Protein AF-T0ZE37-F1 (afdb_monomer_lite)

pLDDT: mean 91.65, std 9.27, range [63.62, 98.25]

Organism: NCBI:txid410659

Foldseek 3Di:
DDDDDPPPDPVPDDDDDDDPDPDDPRDPDDPDDDDPCPVVVVCVVVVPDPVVDDDDPVCVVVVVVVVVD

InterPro domains:
  IPR015421 Pyridoxal phosphate-dependent transferase, major domain [G3DSA:3.40.640.10] (45-68)
  IPR015422 Pyridoxal phosphate-dependent transferase, small domain [G3DSA:3.90.1150.10] (14-44)

Radius of gyration: 19.63 Å; chains: 1; bounding box: 40×29×47 Å

Sequence (69 aa):
MIRPREGLGLRNGYHSPQLNVEVRLNTNESPFELPEGFYRRLGEVTSKLALNRYPDRSYRQVKEALAEQ

Secondary structure (DSSP, 8-state):
-PPPPTT---TT-S-------S---SS---SSPPPTTHHHHHHHHHTT--TTS---TT-HHHHHHHH--

Structure (mmCIF, N/CA/C/O backbone):
data_AF-T0ZE37-F1
#
_entry.id   AF-T0ZE37-F1
#
loop_
_atom_site.group_PDB
_atom_site.id
_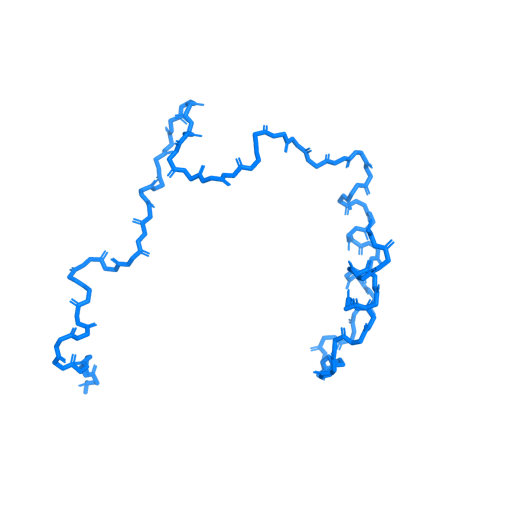atom_site.type_symbol
_atom_site.label_atom_id
_atom_site.label_alt_id
_atom_site.label_comp_id
_atom_site.label_asym_id
_atom_site.label_entity_id
_atom_site.label_seq_id
_atom_site.pdbx_PDB_ins_code
_atom_site.Cartn_x
_atom_site.Cartn_y
_atom_site.Cartn_z
_atom_site.occupancy
_atom_site.B_iso_or_equiv
_atom_site.auth_seq_id
_atom_site.auth_comp_id
_atom_site.auth_asym_id
_atom_site.auth_atom_id
_atom_site.pdbx_PDB_model_num
ATOM 1 N N . MET A 1 1 ? -17.422 -11.438 -30.286 1.00 63.62 1 MET A N 1
ATOM 2 C CA . MET A 1 1 ? -16.036 -11.261 -29.800 1.00 63.62 1 MET A CA 1
ATOM 3 C C . MET A 1 1 ? -15.755 -9.763 -29.773 1.00 63.62 1 MET A C 1
ATOM 5 O O . MET A 1 1 ? -15.697 -9.159 -30.836 1.00 63.62 1 MET A O 1
ATOM 9 N N . ILE A 1 2 ? -15.725 -9.143 -28.589 1.00 79.31 2 ILE A N 1
ATOM 10 C CA . ILE A 1 2 ? -15.502 -7.693 -28.449 1.00 79.31 2 ILE A CA 1
ATOM 11 C C . ILE A 1 2 ? -14.028 -7.420 -28.765 1.00 79.31 2 ILE A C 1
ATOM 13 O O . ILE A 1 2 ? -13.153 -8.044 -28.168 1.00 79.31 2 ILE A O 1
ATOM 17 N N . ARG A 1 3 ? -13.752 -6.541 -29.733 1.00 77.50 3 ARG A N 1
ATOM 18 C CA . ARG A 1 3 ? -12.389 -6.111 -30.076 1.00 77.50 3 ARG A CA 1
ATOM 19 C C . ARG A 1 3 ? -12.108 -4.746 -29.439 1.00 77.50 3 ARG A C 1
ATOM 21 O O . ARG A 1 3 ? -13.042 -3.948 -29.338 1.00 77.50 3 ARG A O 1
ATOM 28 N N . PRO A 1 4 ? -10.859 -4.455 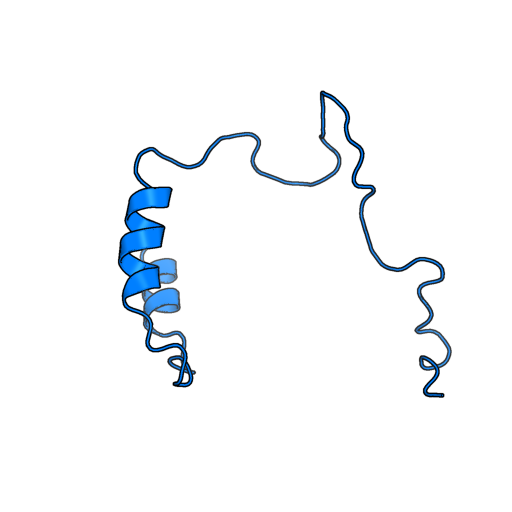-29.027 1.00 80.06 4 PRO A N 1
ATOM 29 C CA . PRO A 1 4 ? -10.484 -3.108 -28.614 1.00 80.06 4 PRO A CA 1
ATOM 30 C C . PRO A 1 4 ? -10.789 -2.093 -29.717 1.00 80.06 4 PRO A C 1
ATOM 32 O O . PRO A 1 4 ? -10.709 -2.417 -30.905 1.00 80.06 4 PRO A O 1
ATOM 35 N N . ARG A 1 5 ? -11.114 -0.858 -29.318 1.00 86.00 5 ARG A N 1
ATOM 36 C CA . ARG A 1 5 ? -11.276 0.261 -30.254 1.00 86.00 5 ARG A CA 1
ATOM 37 C C . ARG A 1 5 ? -10.006 0.415 -31.089 1.00 86.00 5 ARG A C 1
ATOM 39 O O . ARG A 1 5 ? -8.898 0.248 -30.575 1.00 86.00 5 ARG A O 1
ATOM 46 N N . GLU A 1 6 ? -10.169 0.787 -32.351 1.00 84.44 6 GLU A N 1
ATOM 47 C CA . GLU A 1 6 ? -9.050 1.164 -33.208 1.00 84.44 6 GLU A CA 1
ATOM 48 C C . GLU A 1 6 ? -8.164 2.217 -32.507 1.00 84.44 6 GLU A C 1
ATOM 50 O O . GLU A 1 6 ? -8.663 3.146 -31.866 1.00 84.44 6 GLU A O 1
ATOM 55 N N . GLY A 1 7 ? -6.844 2.008 -32.531 1.00 79.31 7 GLY A N 1
ATOM 56 C CA . GLY A 1 7 ? -5.867 2.849 -31.826 1.00 79.31 7 GLY A CA 1
ATOM 57 C C . GLY A 1 7 ? -5.683 2.572 -30.324 1.00 79.31 7 GLY A C 1
ATOM 58 O O . GLY A 1 7 ? -4.769 3.131 -29.732 1.00 79.31 7 GLY A O 1
ATOM 59 N N . LEU A 1 8 ? -6.484 1.696 -29.702 1.00 79.69 8 LEU A N 1
ATOM 60 C CA . LEU A 1 8 ? -6.335 1.292 -28.287 1.00 79.69 8 LEU A CA 1
ATOM 61 C C . LEU A 1 8 ? -5.715 -0.105 -28.110 1.00 79.69 8 LEU A C 1
ATOM 63 O O . LEU A 1 8 ? -5.747 -0.683 -27.024 1.00 79.69 8 LEU A O 1
ATOM 67 N N . GLY A 1 9 ? -5.150 -0.667 -29.177 1.00 71.88 9 GLY A N 1
ATOM 68 C CA . GL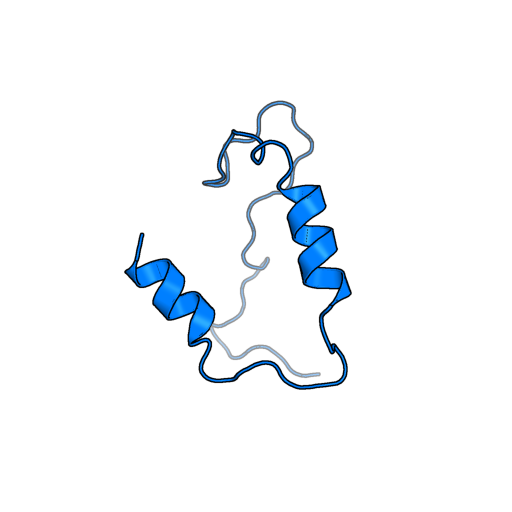Y A 1 9 ? -4.444 -1.941 -29.120 1.00 71.88 9 GLY A CA 1
ATOM 69 C C . GLY A 1 9 ? -3.024 -1.773 -28.589 1.00 71.88 9 GLY A C 1
ATOM 70 O O . GLY A 1 9 ? -2.109 -1.517 -29.370 1.00 71.88 9 GLY A O 1
ATOM 71 N N . LEU A 1 10 ? -2.818 -1.975 -27.285 1.00 65.50 10 LEU A N 1
ATOM 72 C CA . LEU A 1 10 ? -1.485 -2.272 -26.757 1.00 65.50 10 LEU A CA 1
ATOM 73 C C . LEU A 1 10 ? -1.071 -3.639 -27.298 1.00 65.50 10 LEU A C 1
ATOM 75 O O . LEU A 1 10 ? -1.633 -4.660 -26.908 1.00 65.50 10 LEU A O 1
ATOM 79 N N . ARG A 1 11 ? -0.107 -3.661 -28.222 1.00 67.75 11 ARG A N 1
ATOM 80 C CA . ARG A 1 11 ? 0.280 -4.891 -28.927 1.00 67.75 11 ARG A CA 1
ATOM 81 C C . ARG A 1 11 ? 0.872 -5.967 -28.008 1.00 67.75 11 ARG A C 1
ATOM 83 O O . ARG A 1 11 ? 0.876 -7.111 -28.428 1.00 67.75 11 ARG A O 1
ATOM 90 N N . ASN A 1 12 ? 1.280 -5.617 -26.780 1.00 71.12 12 ASN A N 1
ATOM 91 C CA . ASN A 1 12 ? 1.716 -6.525 -25.709 1.00 71.12 12 ASN A CA 1
ATOM 92 C C . ASN A 1 12 ? 1.431 -5.934 -24.304 1.00 71.12 12 ASN A C 1
ATOM 94 O O . ASN A 1 12 ? 2.307 -5.925 -23.452 1.00 71.12 12 ASN A O 1
ATOM 98 N N . GLY A 1 13 ? 0.237 -5.372 -24.058 1.00 74.31 13 GLY A N 1
ATOM 99 C CA . GLY A 1 13 ? -0.121 -4.805 -22.740 1.00 74.31 13 GLY A CA 1
ATOM 100 C C . GLY A 1 13 ? 0.798 -3.668 -22.243 1.00 74.31 13 GLY A C 1
ATOM 101 O O . GLY A 1 13 ? 1.711 -3.235 -22.938 1.00 74.31 13 GLY A O 1
ATOM 102 N N . TYR A 1 14 ? 0.532 -3.138 -21.048 1.00 85.12 14 TYR A N 1
ATOM 103 C CA . TYR A 1 14 ? 1.428 -2.206 -20.350 1.00 85.12 14 TYR A CA 1
ATOM 104 C C . TYR A 1 14 ? 1.968 -2.921 -19.116 1.00 85.12 14 TYR A C 1
ATOM 106 O O . TYR A 1 14 ? 1.215 -3.163 -18.173 1.00 85.12 14 TYR A O 1
ATOM 114 N N . HIS A 1 15 ? 3.239 -3.317 -19.142 1.00 84.19 15 HIS A N 1
ATOM 115 C CA . HIS A 1 15 ? 3.881 -3.966 -18.005 1.00 84.19 15 HIS A CA 1
ATOM 116 C C . HIS A 1 15 ? 5.402 -3.792 -18.043 1.00 84.19 15 HIS A C 1
ATOM 118 O O . HIS A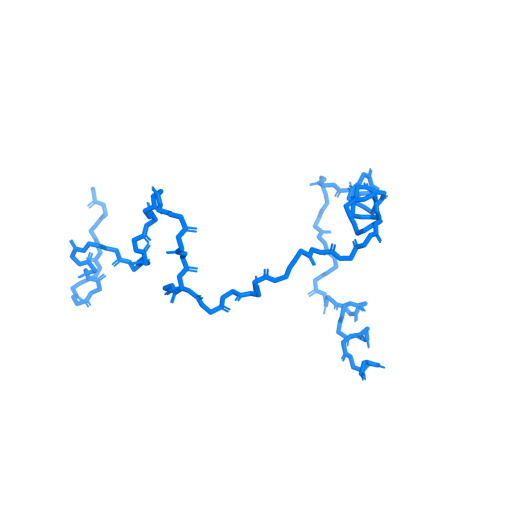 1 15 ? 6.023 -3.842 -19.105 1.00 84.19 15 HIS A O 1
ATOM 124 N N . SER A 1 16 ? 6.009 -3.658 -16.865 1.00 88.12 16 SER A N 1
ATOM 125 C CA . SER A 1 16 ? 7.444 -3.892 -16.694 1.00 88.12 16 SER A CA 1
ATOM 126 C C . SER A 1 16 ? 7.703 -5.406 -16.629 1.00 88.12 16 SER A C 1
ATOM 128 O O . SER A 1 16 ? 6.905 -6.125 -16.021 1.00 88.12 16 SER A O 1
ATOM 130 N N . PRO A 1 17 ? 8.779 -5.935 -17.241 1.00 90.19 17 PRO A N 1
ATOM 131 C CA . PRO A 1 17 ? 9.125 -7.351 -17.126 1.00 90.19 17 PRO A CA 1
ATOM 132 C C . PRO A 1 17 ? 9.331 -7.779 -15.666 1.00 90.19 17 PRO A C 1
ATOM 134 O O . PRO A 1 17 ? 10.046 -7.116 -14.916 1.00 90.19 17 PRO A O 1
ATOM 137 N N . GLN A 1 18 ? 8.732 -8.906 -15.278 1.00 92.00 18 GLN A N 1
ATOM 138 C CA . GLN A 1 18 ? 8.899 -9.517 -13.956 1.00 92.00 18 GLN A CA 1
ATOM 139 C C . GLN A 1 18 ? 9.924 -10.649 -14.054 1.00 92.00 18 GLN A C 1
ATOM 141 O O . GLN A 1 18 ? 9.578 -11.802 -14.302 1.00 92.00 18 GLN A O 1
ATOM 146 N N . LEU A 1 19 ? 11.205 -10.305 -13.928 1.00 94.44 19 LEU A N 1
ATOM 147 C CA . LEU A 1 19 ? 12.305 -11.264 -14.016 1.00 94.44 19 LEU A CA 1
ATOM 148 C C . LEU A 1 19 ? 12.734 -11.713 -12.617 1.00 94.44 19 LEU A C 1
ATOM 150 O O . LEU A 1 19 ? 12.883 -10.892 -11.711 1.00 94.44 19 LEU A O 1
ATOM 154 N N . ASN A 1 20 ? 12.983 -13.012 -12.447 1.00 96.12 20 ASN A N 1
ATOM 155 C CA . ASN A 1 20 ? 13.560 -13.544 -11.216 1.00 96.12 20 ASN A CA 1
ATOM 156 C C . ASN A 1 20 ? 15.088 -13.388 -11.234 1.00 96.12 20 ASN A C 1
ATOM 158 O O . ASN A 1 20 ? 15.818 -14.339 -11.498 1.00 96.12 20 ASN A O 1
ATOM 162 N N . VAL A 1 21 ? 15.547 -12.159 -11.013 1.00 97.06 21 VAL A N 1
ATOM 163 C CA . VAL A 1 21 ? 16.966 -11.789 -10.913 1.00 97.06 21 VAL A CA 1
ATOM 164 C C . VAL A 1 21 ? 17.271 -11.233 -9.525 1.00 97.06 21 VAL A C 1
ATOM 166 O O . VAL A 1 21 ? 16.359 -10.758 -8.839 1.00 97.06 21 VAL A O 1
ATOM 169 N N . GLU A 1 22 ? 18.543 -11.294 -9.126 1.00 97.31 22 GLU A N 1
ATOM 170 C CA . GLU A 1 22 ? 19.008 -10.881 -7.793 1.00 97.31 22 GLU A CA 1
ATOM 171 C C . GLU A 1 22 ? 18.806 -9.386 -7.525 1.00 97.31 22 GLU A C 1
ATOM 173 O O . GLU A 1 22 ? 18.427 -9.003 -6.423 1.00 97.31 22 GLU A O 1
ATOM 178 N N . VAL A 1 23 ? 19.008 -8.537 -8.537 1.00 96.75 23 VAL A N 1
ATOM 179 C CA . VAL A 1 23 ? 18.882 -7.079 -8.416 1.00 96.75 23 VAL A CA 1
ATOM 180 C C . VAL A 1 23 ? 17.777 -6.585 -9.343 1.00 96.75 23 VAL A C 1
ATOM 182 O O . VAL A 1 23 ? 17.886 -6.682 -10.565 1.00 96.75 23 VAL A O 1
ATOM 185 N N . ARG A 1 24 ? 16.704 -6.041 -8.759 1.00 96.12 24 ARG A N 1
ATOM 186 C CA . ARG A 1 24 ? 15.536 -5.514 -9.479 1.00 96.12 24 ARG A CA 1
ATOM 187 C C . ARG A 1 24 ? 15.427 -4.013 -9.225 1.00 96.12 24 ARG A C 1
ATOM 189 O O . ARG A 1 24 ? 15.040 -3.599 -8.143 1.00 96.12 24 ARG A O 1
ATOM 196 N N . LEU A 1 25 ? 15.803 -3.214 -10.222 1.00 95.31 25 LEU A N 1
ATOM 197 C CA . LEU A 1 25 ? 15.792 -1.741 -10.174 1.00 95.31 25 LEU A CA 1
ATOM 198 C C . LEU A 1 25 ? 15.015 -1.149 -11.365 1.00 95.31 25 LEU A C 1
ATOM 200 O O . LEU A 1 25 ? 15.356 -0.089 -11.881 1.00 95.31 25 LEU A O 1
ATOM 204 N N . ASN A 1 26 ? 14.017 -1.882 -11.870 1.00 94.88 26 ASN A N 1
ATOM 205 C CA . ASN A 1 26 ? 13.231 -1.508 -13.050 1.00 94.88 26 ASN A CA 1
ATOM 206 C C . ASN A 1 26 ? 11.882 -0.848 -12.717 1.00 94.88 26 ASN A C 1
ATOM 208 O O . ASN A 1 26 ? 11.228 -0.319 -13.617 1.00 94.88 26 ASN A O 1
ATOM 212 N N . THR A 1 27 ? 11.454 -0.894 -11.457 1.00 94.12 27 THR A N 1
ATOM 213 C CA . THR A 1 27 ? 10.270 -0.209 -10.929 1.00 94.12 27 THR A CA 1
ATOM 214 C C . THR A 1 27 ? 10.701 0.746 -9.818 1.00 94.12 27 THR A C 1
ATOM 216 O O . THR A 1 27 ? 11.672 0.494 -9.108 1.00 94.12 27 THR A O 1
ATOM 219 N N . ASN A 1 28 ? 9.993 1.866 -9.667 1.00 96.25 28 ASN A N 1
ATOM 220 C CA . ASN A 1 28 ? 10.293 2.883 -8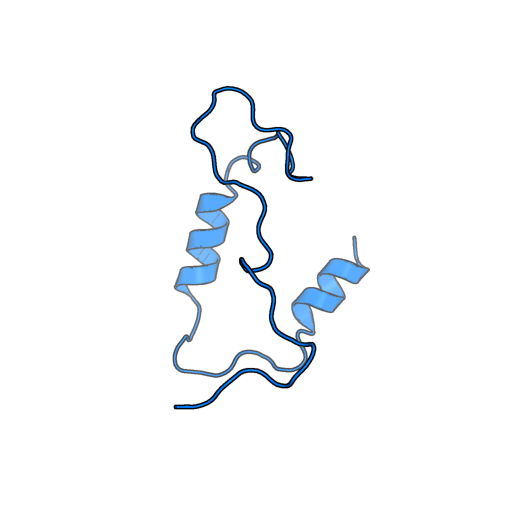.652 1.00 96.25 28 ASN A CA 1
ATOM 221 C C . ASN A 1 28 ? 9.747 2.474 -7.268 1.00 96.25 28 ASN A C 1
ATOM 223 O O . ASN A 1 28 ? 8.988 3.218 -6.649 1.00 96.25 28 ASN A O 1
ATOM 227 N N . GLU A 1 29 ? 10.058 1.259 -6.821 1.00 95.94 29 GLU A N 1
ATOM 228 C CA . GLU A 1 29 ? 9.643 0.717 -5.524 1.00 95.94 29 GLU A CA 1
ATOM 229 C C . GLU A 1 29 ? 10.606 1.148 -4.408 1.00 95.94 29 GLU A C 1
ATOM 231 O O . GLU A 1 29 ? 11.777 1.451 -4.648 1.00 95.94 29 GLU A O 1
ATOM 236 N N . SER A 1 30 ? 10.115 1.168 -3.166 1.00 96.06 30 SER A N 1
ATOM 237 C CA . SER A 1 30 ? 10.992 1.304 -2.000 1.00 96.06 30 SER A CA 1
ATOM 238 C C . SER A 1 30 ? 11.865 0.049 -1.876 1.00 96.06 30 SER A C 1
ATOM 240 O O . SER A 1 30 ? 11.307 -1.048 -1.854 1.00 96.06 30 SER A O 1
ATOM 242 N N . PRO A 1 31 ? 13.200 0.171 -1.731 1.00 96.06 31 PRO A N 1
ATOM 243 C CA . PRO A 1 31 ? 14.071 -0.979 -1.488 1.00 96.06 31 PRO A CA 1
ATOM 244 C C . PRO A 1 31 ? 14.039 -1.449 -0.024 1.00 96.06 31 PRO A C 1
ATOM 246 O O . PRO A 1 31 ? 14.674 -2.445 0.312 1.00 96.06 31 PRO A O 1
ATOM 249 N N . PHE A 1 32 ? 13.358 -0.713 0.861 1.00 96.12 32 PHE A N 1
ATOM 250 C CA . PHE A 1 32 ? 13.289 -1.007 2.290 1.00 96.12 32 PHE A CA 1
ATOM 251 C C . PHE A 1 32 ? 12.032 -1.797 2.648 1.00 96.12 32 PHE A C 1
ATOM 253 O O . PHE A 1 32 ? 10.941 -1.499 2.154 1.00 96.12 32 PHE A O 1
ATOM 260 N N . GLU A 1 33 ? 12.202 -2.746 3.568 1.00 95.94 33 GLU A N 1
ATOM 261 C CA . GLU A 1 33 ? 11.118 -3.499 4.196 1.00 95.94 33 GLU A CA 1
ATOM 262 C C . GLU A 1 33 ? 10.156 -2.594 4.974 1.00 95.94 33 GLU A C 1
ATOM 264 O O . GLU A 1 33 ? 10.494 -1.487 5.408 1.00 95.94 33 GLU A O 1
ATOM 269 N N . LEU A 1 34 ? 8.940 -3.096 5.188 1.00 96.62 34 LEU A N 1
ATOM 270 C CA . LEU A 1 34 ? 7.956 -2.408 6.018 1.00 96.62 34 LEU A CA 1
ATOM 271 C C . LEU A 1 34 ? 8.390 -2.404 7.499 1.00 96.62 34 LEU A C 1
ATOM 273 O O . LEU A 1 34 ? 9.028 -3.360 7.948 1.00 96.62 34 LEU A O 1
ATOM 277 N N . PRO A 1 35 ? 8.024 -1.369 8.284 1.00 96.62 35 PRO A N 1
ATOM 278 C CA . PRO A 1 35 ? 8.399 -1.279 9.695 1.00 96.62 35 PRO A CA 1
ATOM 279 C C . PRO A 1 35 ? 7.928 -2.476 10.530 1.00 96.62 35 PRO A C 1
ATOM 281 O O . PRO A 1 35 ? 6.908 -3.110 10.233 1.00 96.62 35 PRO A O 1
ATOM 284 N N . GLU A 1 36 ? 8.628 -2.740 11.636 1.00 97.50 36 GLU A N 1
ATOM 285 C CA . GLU A 1 36 ? 8.245 -3.793 12.575 1.00 97.50 36 GLU A CA 1
ATOM 286 C C . GLU A 1 36 ? 6.788 -3.621 13.043 1.00 97.50 36 GLU A C 1
ATOM 288 O O . GLU A 1 36 ? 6.316 -2.529 13.357 1.00 97.50 36 GLU A O 1
ATOM 293 N N . GLY A 1 37 ? 6.042 -4.726 13.068 1.00 97.44 37 GLY A N 1
ATOM 294 C CA . GLY A 1 37 ? 4.647 -4.736 13.500 1.00 97.44 37 GLY A CA 1
ATOM 295 C C . GLY A 1 37 ? 3.636 -4.262 12.452 1.00 97.44 37 GLY A C 1
ATOM 296 O O . GLY A 1 37 ? 2.438 -4.437 12.692 1.00 97.44 37 GLY A O 1
ATOM 297 N N . PHE A 1 38 ? 4.071 -3.762 11.287 1.00 97.81 38 PHE A N 1
ATOM 298 C CA . PHE A 1 38 ? 3.170 -3.348 10.206 1.00 97.81 38 PHE A CA 1
ATOM 299 C C . PHE A 1 38 ? 2.202 -4.472 9.812 1.00 97.81 38 PHE A C 1
ATOM 301 O O . PHE A 1 38 ? 0.986 -4.287 9.850 1.00 97.81 38 PHE A O 1
ATOM 308 N N . TYR A 1 39 ? 2.723 -5.667 9.514 1.00 97.94 39 TYR A N 1
ATOM 309 C CA . TYR A 1 39 ? 1.904 -6.809 9.088 1.00 97.94 39 TYR A CA 1
ATOM 310 C C . TYR A 1 39 ? 0.904 -7.258 10.158 1.00 97.94 39 TYR A C 1
ATOM 312 O O . TYR A 1 39 ? -0.250 -7.552 9.846 1.00 97.94 39 TYR A O 1
ATOM 320 N N . ARG A 1 40 ? 1.315 -7.252 11.432 1.00 98.25 40 ARG A N 1
ATOM 321 C CA . ARG A 1 40 ? 0.425 -7.553 12.561 1.00 98.25 40 ARG A CA 1
ATOM 322 C C . ARG A 1 40 ? -0.724 -6.551 12.616 1.00 98.25 40 ARG A C 1
ATOM 324 O O . ARG A 1 40 ? -1.885 -6.953 12.653 1.00 98.25 40 ARG A O 1
ATOM 331 N N . ARG A 1 41 ? -0.412 -5.252 12.564 1.00 98.25 41 ARG A N 1
ATOM 332 C CA . ARG A 1 41 ? -1.426 -4.195 12.599 1.00 98.25 41 ARG A CA 1
ATOM 333 C C . ARG A 1 41 ? -2.361 -4.262 11.392 1.00 98.25 41 ARG A C 1
ATOM 335 O O . ARG A 1 41 ? -3.568 -4.097 11.550 1.00 98.25 41 ARG A O 1
ATOM 342 N N . LEU A 1 42 ? -1.827 -4.543 10.205 1.00 97.81 42 LEU A N 1
ATOM 343 C CA . LEU A 1 42 ? -2.628 -4.738 9.001 1.00 97.81 42 LEU A CA 1
ATOM 344 C C . LEU A 1 42 ? -3.618 -5.900 9.178 1.00 97.81 42 LEU A C 1
ATOM 346 O O . LEU A 1 42 ? -4.801 -5.741 8.876 1.00 97.81 42 LEU A O 1
ATOM 350 N N . GLY A 1 43 ? -3.177 -7.033 9.732 1.00 98.19 43 GLY A N 1
ATOM 351 C CA . GLY A 1 43 ? -4.049 -8.169 10.054 1.00 98.19 43 GLY A CA 1
ATOM 352 C C . GLY A 1 43 ? -5.145 -7.821 11.073 1.00 98.19 43 GLY A C 1
ATOM 353 O O . GLY A 1 43 ? -6.320 -8.135 10.875 1.00 98.19 43 GLY A O 1
ATOM 354 N N . GLU A 1 44 ? -4.796 -7.099 12.141 1.00 98.25 44 GLU A N 1
ATOM 355 C CA . GLU A 1 44 ? -5.755 -6.638 13.159 1.00 98.25 44 GLU A CA 1
ATOM 356 C C . GLU A 1 44 ? -6.843 -5.715 12.593 1.00 98.25 44 GLU A C 1
ATOM 358 O O . GLU A 1 44 ? -7.978 -5.735 13.070 1.00 98.25 44 GLU A O 1
ATOM 363 N N . VAL A 1 45 ? -6.503 -4.866 11.619 1.00 96.56 45 VAL A N 1
ATOM 364 C CA . VAL A 1 45 ? -7.460 -3.943 10.992 1.00 96.56 45 VAL A CA 1
ATOM 365 C C . VAL A 1 45 ? -8.309 -4.672 9.954 1.00 96.56 45 VAL A C 1
ATOM 367 O O . VAL A 1 45 ? -9.532 -4.545 9.962 1.00 96.56 45 VAL A O 1
ATOM 370 N N . THR A 1 46 ? -7.683 -5.469 9.087 1.00 96.81 46 THR A N 1
ATOM 371 C CA . THR A 1 46 ? -8.378 -6.175 7.998 1.00 96.81 46 THR A CA 1
ATOM 372 C C . THR A 1 46 ? -9.352 -7.237 8.508 1.00 96.81 46 THR A C 1
ATOM 374 O O . THR A 1 46 ? -10.439 -7.371 7.952 1.00 96.81 46 THR A O 1
ATOM 377 N N . SER A 1 47 ? -9.033 -7.919 9.613 1.00 97.56 47 SER A N 1
ATOM 378 C CA . SER A 1 47 ? -9.930 -8.899 10.254 1.00 97.56 47 SER A CA 1
ATOM 379 C C . SER A 1 47 ? -11.252 -8.313 10.767 1.00 97.56 47 SER A C 1
ATOM 381 O O . SER A 1 47 ? -12.198 -9.060 11.007 1.00 97.56 47 SER A O 1
ATOM 383 N N . LYS A 1 48 ? -11.348 -6.987 10.915 1.00 96.19 48 LYS A N 1
ATOM 384 C CA . LYS A 1 48 ? -12.548 -6.286 11.404 1.00 96.19 48 LYS A CA 1
ATOM 385 C C . LYS A 1 48 ? -13.433 -5.744 10.277 1.00 96.19 48 LYS A C 1
ATOM 387 O O . LYS A 1 48 ? -14.460 -5.128 10.557 1.00 96.19 48 LYS A O 1
ATOM 392 N N . LEU A 1 49 ? -13.045 -5.924 9.013 1.00 95.50 49 LEU A N 1
ATOM 393 C CA . LEU A 1 49 ? -13.780 -5.371 7.876 1.00 95.50 49 LEU A CA 1
ATOM 394 C C . LEU A 1 49 ? -15.078 -6.145 7.608 1.00 95.50 49 LEU A C 1
ATOM 396 O O . LEU A 1 49 ? -15.080 -7.364 7.448 1.00 95.50 49 LEU A O 1
ATOM 400 N N . ALA A 1 50 ? -16.185 -5.417 7.461 1.00 95.81 50 ALA A N 1
ATOM 401 C CA . ALA A 1 50 ? -17.455 -5.968 6.995 1.00 95.81 50 ALA A CA 1
ATOM 402 C C . ALA A 1 50 ? -17.463 -6.086 5.459 1.00 95.81 50 ALA A C 1
ATOM 404 O O . ALA A 1 50 ? -18.062 -5.268 4.764 1.00 95.81 50 ALA A O 1
ATOM 405 N N . LEU A 1 51 ? -16.788 -7.105 4.919 1.00 96.38 51 LEU A N 1
ATOM 406 C CA . LEU A 1 51 ? -16.572 -7.278 3.470 1.00 96.38 51 LEU A CA 1
ATOM 407 C C . LEU A 1 51 ? -17.850 -7.537 2.650 1.00 96.38 51 LEU A C 1
ATOM 409 O O . LEU A 1 51 ? -17.824 -7.481 1.425 1.00 96.38 51 LEU A O 1
ATOM 413 N N . ASN A 1 52 ? -18.980 -7.794 3.309 1.00 97.19 52 ASN A N 1
ATOM 414 C CA . ASN A 1 52 ? -20.297 -7.902 2.680 1.00 97.19 52 ASN A CA 1
ATOM 415 C C . ASN A 1 52 ? -21.027 -6.550 2.549 1.00 97.19 52 ASN A C 1
ATOM 417 O O . ASN A 1 52 ? -22.201 -6.518 2.172 1.00 97.19 52 ASN A O 1
ATOM 421 N N . ARG A 1 53 ? -20.379 -5.438 2.913 1.00 97.19 53 ARG A N 1
ATOM 422 C CA . ARG A 1 53 ? -20.919 -4.078 2.833 1.00 97.19 53 ARG A CA 1
ATOM 423 C C . ARG A 1 53 ? -19.987 -3.193 2.013 1.00 97.19 53 ARG A C 1
ATOM 425 O O . ARG A 1 53 ? -18.779 -3.407 1.973 1.00 97.19 53 ARG A O 1
ATOM 432 N N . TYR A 1 54 ? -20.560 -2.182 1.367 1.00 96.56 54 TYR A N 1
ATOM 433 C CA . TYR A 1 54 ? -19.760 -1.158 0.703 1.00 96.56 54 TYR A CA 1
ATOM 434 C C . TYR A 1 54 ? -18.948 -0.355 1.732 1.00 96.56 54 TYR A C 1
ATOM 436 O O . TYR A 1 54 ? -19.449 -0.111 2.834 1.00 96.56 54 TYR A O 1
ATOM 444 N N . PRO A 1 55 ? -17.722 0.077 1.382 1.00 94.88 55 PRO A N 1
ATOM 445 C CA . PRO A 1 55 ? -16.932 0.956 2.235 1.00 94.88 55 PRO A CA 1
ATOM 446 C C . PRO A 1 55 ? -17.554 2.357 2.316 1.00 94.88 55 PRO A C 1
ATOM 448 O O . PRO A 1 55 ? -18.433 2.714 1.525 1.00 94.88 55 PRO A O 1
ATOM 451 N N . ASP A 1 56 ? -17.052 3.181 3.239 1.00 95.19 56 ASP A N 1
ATOM 452 C CA . ASP A 1 56 ? -17.348 4.615 3.245 1.00 95.19 56 ASP A CA 1
ATOM 453 C C . ASP A 1 56 ? -16.927 5.245 1.908 1.00 95.19 56 ASP A C 1
ATOM 455 O O . ASP A 1 56 ? -15.744 5.362 1.588 1.00 95.19 56 ASP A O 1
ATOM 459 N N . ARG A 1 57 ? -17.922 5.683 1.134 1.00 97.38 57 ARG A N 1
ATOM 460 C CA . ARG A 1 57 ? -17.736 6.286 -0.190 1.00 97.38 57 ARG A CA 1
ATOM 461 C C . ARG A 1 57 ? -16.950 7.598 -0.140 1.00 97.38 57 ARG A C 1
ATOM 463 O O . ARG A 1 57 ? -16.388 8.012 -1.152 1.00 97.38 57 ARG A O 1
ATOM 470 N N . SER A 1 58 ? -16.945 8.285 0.999 1.00 97.69 58 SER A N 1
ATOM 471 C CA . SER A 1 58 ? -16.257 9.566 1.134 1.00 97.69 58 SER A CA 1
ATOM 472 C C . SER A 1 58 ? -14.748 9.409 1.336 1.00 97.69 58 SER A C 1
ATOM 474 O O . SER A 1 58 ? -14.003 10.346 1.026 1.00 97.69 58 SER A O 1
ATOM 476 N N . TYR A 1 59 ? -14.301 8.234 1.803 1.00 96.69 59 TYR A N 1
ATOM 477 C CA . TYR A 1 59 ? -12.927 7.963 2.238 1.00 96.69 59 TYR A CA 1
ATOM 478 C C . TYR A 1 59 ? -12.421 8.993 3.257 1.00 96.69 59 TYR A C 1
ATOM 480 O O . TYR A 1 59 ? -11.233 9.321 3.274 1.00 96.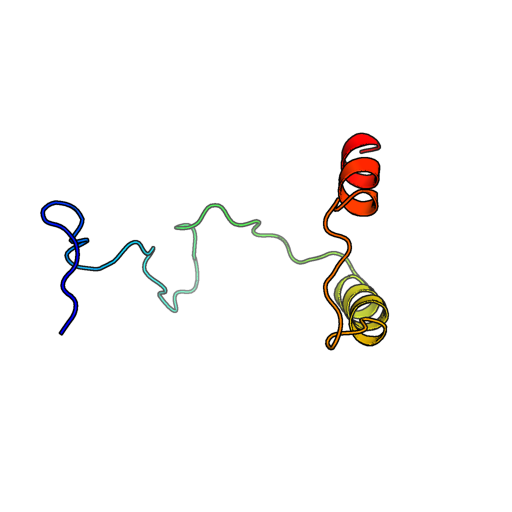69 59 TYR A O 1
ATOM 488 N N . ARG A 1 60 ? -13.327 9.557 4.067 1.00 97.38 60 ARG A N 1
ATOM 489 C CA . ARG A 1 60 ? -13.041 10.735 4.892 1.00 97.38 60 ARG A CA 1
ATOM 490 C C . ARG A 1 60 ? -11.883 10.484 5.850 1.00 97.38 60 ARG A C 1
ATOM 492 O O . ARG A 1 60 ? -10.940 11.263 5.852 1.00 97.38 60 ARG A O 1
ATOM 499 N N . GLN A 1 61 ? -11.915 9.357 6.559 1.00 95.50 61 GLN A N 1
ATOM 500 C CA . GLN A 1 61 ? -10.888 8.998 7.539 1.00 95.50 61 GLN A CA 1
ATOM 501 C C . GLN A 1 61 ? -9.478 8.943 6.927 1.00 95.50 61 GLN A C 1
ATOM 503 O O . GLN A 1 61 ? -8.525 9.428 7.525 1.00 95.50 61 GLN A O 1
ATOM 508 N N . VAL A 1 62 ? -9.338 8.375 5.723 1.00 96.19 62 VAL A N 1
ATOM 509 C CA . VAL A 1 62 ? -8.038 8.295 5.035 1.00 96.19 62 VAL A CA 1
ATOM 510 C C . VAL A 1 62 ? -7.573 9.682 4.593 1.00 96.19 62 VAL A C 1
ATOM 512 O O . VAL A 1 62 ? -6.398 10.002 4.729 1.00 96.19 62 VAL A O 1
ATOM 515 N N . LYS A 1 63 ? -8.483 10.519 4.083 1.00 98.00 63 LYS A N 1
ATOM 516 C CA . LYS A 1 63 ? -8.149 11.886 3.658 1.00 98.00 63 LYS A CA 1
ATOM 517 C C . LYS A 1 63 ? -7.721 12.770 4.826 1.00 98.00 63 LYS A C 1
ATOM 519 O O . LYS A 1 63 ? -6.767 13.517 4.672 1.00 98.00 63 LYS A O 1
ATOM 524 N N . GLU A 1 64 ? -8.412 12.682 5.961 1.00 98.25 64 GLU A N 1
ATOM 525 C CA . GLU A 1 64 ? -8.050 13.414 7.181 1.00 98.25 64 GLU A CA 1
ATOM 526 C C . GLU A 1 64 ? -6.665 12.980 7.677 1.00 98.25 64 GLU A C 1
ATOM 528 O O . GLU A 1 64 ? -5.798 13.827 7.851 1.00 98.25 64 GLU A O 1
ATOM 533 N N . ALA A 1 65 ? -6.401 11.671 7.760 1.00 97.25 65 ALA A N 1
ATOM 534 C CA . ALA A 1 65 ? -5.092 11.161 8.174 1.00 97.25 65 ALA A CA 1
ATOM 535 C C . ALA A 1 65 ? -3.943 11.596 7.245 1.00 97.25 65 ALA A C 1
ATOM 537 O O . ALA A 1 65 ? -2.848 11.869 7.721 1.00 97.25 65 ALA A O 1
ATOM 538 N N . LEU A 1 66 ? -4.180 11.663 5.929 1.00 97.62 66 LEU A N 1
ATOM 539 C CA . LEU A 1 66 ? -3.195 12.167 4.964 1.00 97.62 66 LEU A CA 1
ATOM 540 C C . LEU A 1 66 ? -2.972 13.680 5.073 1.00 97.62 66 LEU A C 1
ATOM 542 O O . LEU A 1 66 ? -1.889 14.143 4.743 1.00 97.62 66 LEU A O 1
ATOM 546 N N . ALA A 1 67 ? -3.986 14.446 5.484 1.00 97.50 67 ALA A N 1
ATOM 547 C CA . ALA A 1 67 ? -3.880 15.894 5.650 1.00 97.50 67 ALA A CA 1
ATOM 548 C C . ALA A 1 67 ? -3.145 16.298 6.940 1.00 97.50 67 ALA A C 1
ATOM 550 O O . ALA A 1 67 ? -2.639 17.412 7.023 1.00 97.50 67 ALA A O 1
ATOM 551 N N . GLU A 1 68 ? -3.122 15.414 7.939 1.00 95.44 68 GLU A N 1
ATOM 552 C CA . GLU A 1 68 ? -2.440 15.607 9.226 1.00 95.44 68 GLU A CA 1
ATOM 553 C C . GLU A 1 68 ? -0.966 15.159 9.223 1.00 95.44 68 GLU A C 1
ATOM 555 O O . GLU A 1 68 ? -0.270 15.395 10.212 1.00 95.44 68 GLU A O 1
ATOM 560 N N . GLN A 1 69 ? -0.496 14.506 8.150 1.00 69.81 69 GLN A N 1
ATOM 561 C CA . GLN A 1 69 ? 0.923 14.165 7.960 1.00 69.81 69 GLN A CA 1
ATOM 562 C C . GLN A 1 69 ? 1.742 15.374 7.511 1.00 69.81 69 GLN A C 1
ATOM 564 O O . GLN A 1 69 ? 2.890 15.489 7.995 1.00 69.81 69 GLN A O 1
#